Protein AF-A0A4R7P221-F1 (afdb_monomer_lite)

Structure (mmCIF, N/CA/C/O backbone):
data_AF-A0A4R7P221-F1
#
_entry.id   AF-A0A4R7P221-F1
#
loop_
_atom_site.group_PDB
_atom_site.id
_atom_site.type_symbol
_atom_site.label_atom_id
_atom_site.label_alt_id
_atom_site.label_comp_id
_atom_site.label_asym_id
_atom_site.label_entity_id
_atom_site.label_seq_id
_atom_site.pdbx_PDB_ins_code
_atom_site.Cartn_x
_atom_site.Cartn_y
_atom_site.Cartn_z
_atom_site.occupancy
_atom_site.B_iso_or_equiv
_atom_site.auth_seq_id
_atom_site.auth_comp_id
_atom_site.auth_asym_id
_atom_site.auth_atom_id
_atom_site.pdbx_PDB_model_num
ATOM 1 N N . TYR A 1 1 ? -17.093 3.696 14.303 1.00 62.12 1 TYR A N 1
ATOM 2 C CA . TYR A 1 1 ? -17.137 3.692 12.821 1.00 62.12 1 TYR A CA 1
ATOM 3 C C . TYR A 1 1 ? -15.850 4.328 12.316 1.00 62.12 1 TYR A C 1
ATOM 5 O O . TYR A 1 1 ? -15.549 5.439 12.744 1.00 62.12 1 TYR A O 1
ATOM 13 N N . ARG A 1 2 ? -15.055 3.616 11.508 1.00 77.25 2 ARG A N 1
ATOM 14 C CA . ARG A 1 2 ? -13.817 4.148 10.917 1.00 77.25 2 ARG A CA 1
ATOM 15 C C . ARG A 1 2 ? -14.077 4.378 9.435 1.00 77.25 2 ARG A C 1
ATOM 17 O O . ARG A 1 2 ? -14.450 3.437 8.744 1.00 77.25 2 ARG A O 1
ATOM 24 N N . SER A 1 3 ? -13.919 5.618 8.992 1.00 87.19 3 SER A N 1
ATOM 25 C CA . SER A 1 3 ? -13.987 5.983 7.577 1.00 87.19 3 SER A CA 1
ATOM 26 C C . SER A 1 3 ? -12.583 6.311 7.103 1.00 87.19 3 SER A C 1
ATOM 28 O O . SER A 1 3 ? -11.788 6.835 7.886 1.00 87.19 3 SER A O 1
ATOM 30 N N . PHE A 1 4 ? -12.277 6.027 5.845 1.00 91.00 4 PHE A N 1
ATOM 31 C CA . PHE A 1 4 ? -11.022 6.442 5.236 1.00 91.00 4 PHE A CA 1
ATOM 32 C C . PHE A 1 4 ? -11.286 7.248 3.969 1.00 91.00 4 PHE A C 1
ATOM 34 O O . PHE A 1 4 ? -12.301 7.050 3.305 1.00 91.00 4 PHE A O 1
ATOM 41 N N . ASP A 1 5 ? -10.365 8.156 3.675 1.00 90.75 5 ASP A N 1
ATOM 42 C CA . ASP A 1 5 ? -10.286 8.917 2.438 1.00 90.75 5 ASP A CA 1
ATOM 43 C C . ASP A 1 5 ? -8.930 8.653 1.782 1.00 90.75 5 ASP A C 1
ATOM 45 O O . ASP A 1 5 ? -7.902 8.563 2.466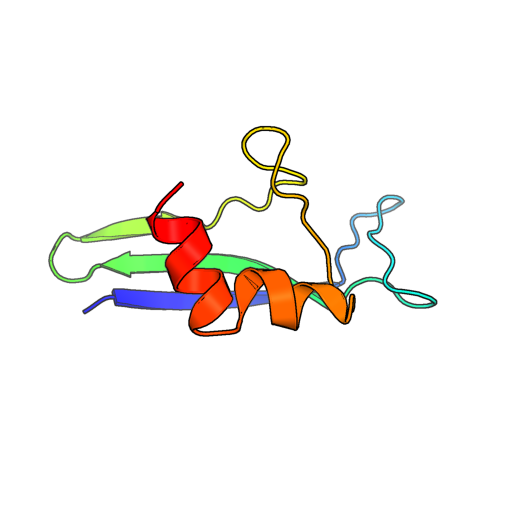 1.00 90.75 5 ASP A O 1
ATOM 49 N N . GLY A 1 6 ? -8.941 8.477 0.465 1.00 90.88 6 GLY A N 1
ATOM 50 C CA . GLY A 1 6 ? -7.774 8.055 -0.291 1.00 90.88 6 GLY A CA 1
ATOM 51 C C . GLY A 1 6 ? -7.599 8.841 -1.579 1.00 90.88 6 GLY A C 1
ATOM 52 O O . GLY A 1 6 ? -8.554 9.040 -2.325 1.00 90.88 6 GLY A O 1
ATOM 53 N N . ALA A 1 7 ? -6.357 9.227 -1.866 1.00 90.12 7 ALA A N 1
ATOM 54 C CA . ALA A 1 7 ? -5.961 9.814 -3.140 1.00 90.12 7 ALA A CA 1
ATOM 55 C C . ALA A 1 7 ? -4.973 8.895 -3.859 1.00 90.12 7 ALA A C 1
ATOM 57 O O . ALA A 1 7 ? -4.064 8.332 -3.241 1.00 90.12 7 ALA A O 1
ATOM 58 N N . TYR A 1 8 ? -5.141 8.781 -5.173 1.00 90.62 8 TYR A N 1
ATOM 59 C CA . TYR A 1 8 ? -4.354 7.904 -6.031 1.00 90.62 8 TYR A CA 1
ATOM 60 C C . TYR A 1 8 ? -3.604 8.728 -7.062 1.00 90.62 8 TYR A C 1
ATOM 62 O O . TYR A 1 8 ? -4.152 9.681 -7.622 1.00 90.62 8 TYR A O 1
ATOM 70 N N . SER A 1 9 ? -2.369 8.339 -7.334 1.00 91.25 9 SER A N 1
ATOM 71 C CA . SER A 1 9 ? -1.613 8.872 -8.457 1.00 91.25 9 SER A CA 1
ATOM 72 C C . SER A 1 9 ? -0.541 7.878 -8.887 1.00 91.25 9 SER A C 1
ATOM 74 O O . SER A 1 9 ? -0.359 6.815 -8.286 1.00 91.25 9 SER A O 1
ATOM 76 N N . LEU A 1 10 ? 0.207 8.244 -9.925 1.00 92.12 10 LEU A N 1
ATOM 77 C CA . LEU A 1 10 ? 1.484 7.602 -10.198 1.00 92.12 10 LEU A CA 1
ATOM 78 C C . LEU A 1 10 ? 2.448 7.905 -9.046 1.00 92.12 10 LEU A C 1
ATOM 80 O O . LEU A 1 10 ? 2.494 9.032 -8.541 1.00 92.12 10 LEU A O 1
ATOM 84 N N . TYR A 1 11 ? 3.232 6.902 -8.660 1.00 89.62 11 TYR A N 1
ATOM 85 C CA . TYR A 1 11 ? 4.374 7.029 -7.762 1.00 89.62 11 TYR A CA 1
ATOM 86 C C . TYR A 1 11 ? 5.541 7.659 -8.519 1.00 89.62 11 TYR A C 1
ATOM 88 O O . TYR A 1 11 ? 6.535 7.007 -8.849 1.00 89.62 11 TYR A O 1
ATOM 96 N N . GLU A 1 12 ? 5.393 8.945 -8.803 1.00 90.50 12 GLU A N 1
ATOM 97 C CA . GLU A 1 12 ? 6.363 9.765 -9.509 1.00 90.50 12 GLU A CA 1
ATOM 98 C C . GLU A 1 12 ? 6.524 11.106 -8.787 1.00 90.50 12 GLU A C 1
ATOM 100 O O . GLU A 1 12 ? 5.554 11.730 -8.360 1.00 90.50 12 GLU A O 1
ATOM 105 N N . ASN A 1 13 ? 7.769 11.535 -8.613 1.00 89.31 13 ASN A N 1
ATOM 106 C CA . ASN A 1 13 ? 8.139 12.820 -8.043 1.00 89.31 13 ASN A CA 1
ATOM 107 C C . ASN A 1 13 ? 9.413 13.319 -8.737 1.00 89.31 13 ASN A C 1
ATOM 109 O O . ASN A 1 13 ? 10.534 12.998 -8.319 1.00 89.31 13 ASN A O 1
ATOM 113 N N . GLY A 1 14 ? 9.225 14.060 -9.832 1.00 89.94 14 GLY A N 1
ATOM 114 C CA . GLY A 1 14 ? 10.308 14.499 -10.710 1.00 89.94 14 GLY A CA 1
ATOM 115 C C . GLY A 1 14 ? 11.075 13.301 -11.268 1.00 89.94 14 GLY A C 1
ATOM 116 O O . GLY A 1 14 ? 10.495 12.400 -11.865 1.00 89.94 14 GLY A O 1
ATOM 117 N N . ASP A 1 15 ? 12.379 13.246 -11.005 1.00 92.38 15 ASP A N 1
ATOM 118 C CA . ASP A 1 15 ? 13.234 12.153 -11.484 1.00 92.38 15 ASP A CA 1
ATOM 119 C C . ASP A 1 15 ? 13.038 10.831 -10.721 1.00 92.38 15 ASP A C 1
ATOM 121 O O . ASP A 1 15 ? 13.525 9.779 -11.146 1.00 92.38 15 ASP A O 1
ATOM 125 N N . LYS A 1 16 ? 12.328 10.854 -9.586 1.00 90.50 16 LYS A N 1
ATOM 126 C CA . LYS A 1 16 ? 12.080 9.667 -8.760 1.00 90.50 16 LYS A CA 1
ATOM 127 C C . LYS A 1 16 ? 10.777 9.012 -9.183 1.00 90.50 16 LYS A C 1
ATOM 129 O O . LYS A 1 16 ? 9.721 9.621 -9.076 1.00 90.50 16 LYS A O 1
ATOM 134 N N . ARG A 1 17 ? 10.837 7.743 -9.571 1.00 90.62 17 ARG A N 1
ATOM 135 C CA . ARG A 1 17 ? 9.653 6.946 -9.902 1.00 90.62 17 ARG A CA 1
ATOM 136 C C . ARG A 1 17 ? 9.776 5.532 -9.359 1.00 90.62 17 ARG A C 1
ATOM 138 O O . ARG A 1 17 ? 10.877 4.980 -9.327 1.00 90.62 17 ARG A O 1
ATOM 145 N N . ILE A 1 18 ? 8.659 4.955 -8.935 1.00 88.75 18 ILE A N 1
ATOM 146 C CA . ILE A 1 18 ? 8.562 3.517 -8.673 1.00 88.75 18 ILE A CA 1
ATOM 147 C C . ILE A 1 18 ? 7.982 2.880 -9.927 1.00 88.75 18 ILE A C 1
ATOM 149 O O . ILE A 1 18 ? 6.935 3.307 -10.403 1.00 88.75 18 ILE A O 1
ATOM 153 N N . MET A 1 19 ? 8.686 1.901 -10.487 1.00 88.69 19 MET A N 1
ATOM 154 C CA . MET A 1 19 ? 8.266 1.222 -11.709 1.00 88.69 19 MET A CA 1
ATOM 155 C C . MET A 1 19 ? 7.553 -0.081 -11.376 1.00 88.69 19 MET A C 1
ATOM 157 O O . MET A 1 19 ? 7.998 -0.838 -10.518 1.00 88.69 19 MET A O 1
ATOM 161 N N . ASP A 1 20 ? 6.487 -0.341 -12.115 1.00 86.06 20 ASP A N 1
ATOM 162 C CA . ASP A 1 20 ? 5.771 -1.601 -12.170 1.00 86.06 20 ASP A CA 1
ATOM 163 C C . ASP A 1 20 ? 5.872 -2.141 -13.606 1.00 86.06 20 ASP A C 1
ATOM 165 O O . ASP A 1 20 ? 5.202 -1.694 -14.544 1.00 86.06 20 ASP A O 1
ATOM 169 N N . GLY 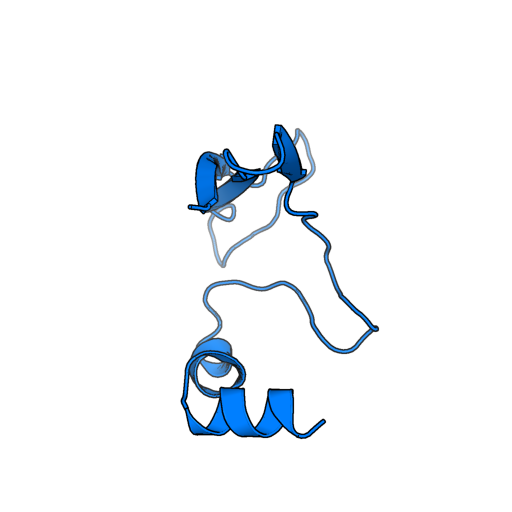A 1 21 ? 6.843 -3.030 -13.816 1.00 86.69 21 GLY A N 1
ATOM 170 C CA . GLY A 1 21 ? 7.230 -3.480 -15.148 1.00 86.69 21 GLY A CA 1
ATOM 171 C C . GLY A 1 21 ? 7.671 -2.317 -16.046 1.00 86.69 21 GLY A C 1
ATOM 172 O O . GLY A 1 21 ? 8.729 -1.724 -15.843 1.00 86.69 21 GLY A O 1
ATOM 173 N N . LYS A 1 22 ? 6.871 -2.014 -17.077 1.00 89.38 22 LYS A N 1
ATOM 174 C CA . LYS A 1 22 ? 7.165 -0.970 -18.078 1.00 89.38 22 LYS A CA 1
ATOM 175 C C . LYS A 1 22 ? 6.535 0.391 -17.765 1.00 89.38 22 LYS A C 1
ATOM 177 O O . LYS A 1 22 ? 6.839 1.357 -18.462 1.00 89.38 22 LYS A O 1
ATOM 182 N N . HIS A 1 23 ? 5.674 0.482 -16.754 1.00 89.19 23 HIS A N 1
ATOM 183 C CA . HIS A 1 23 ? 4.913 1.693 -16.443 1.00 89.19 23 HIS A CA 1
ATOM 184 C C . HIS A 1 23 ? 5.181 2.151 -15.005 1.00 89.19 23 HIS A C 1
ATOM 186 O O . HIS A 1 23 ? 5.561 1.330 -14.170 1.00 89.19 23 HIS A O 1
ATOM 192 N N . PRO A 1 24 ? 5.042 3.450 -14.682 1.00 89.69 24 PRO A N 1
ATOM 193 C CA . PRO A 1 24 ? 5.124 3.884 -13.297 1.00 89.69 24 PRO A CA 1
ATOM 194 C C . PRO A 1 24 ? 3.983 3.271 -12.484 1.00 89.69 24 PRO A C 1
ATOM 196 O O . PRO A 1 24 ? 2.854 3.141 -12.957 1.00 89.69 24 PRO A O 1
ATOM 199 N N . TYR A 1 25 ? 4.300 2.899 -11.254 1.00 89.44 25 TYR A N 1
ATOM 200 C CA . TYR A 1 25 ? 3.374 2.281 -10.323 1.00 89.44 25 TYR A CA 1
ATOM 201 C C . TYR A 1 25 ? 2.236 3.250 -9.984 1.00 89.44 25 TYR A C 1
ATOM 203 O O . TYR A 1 25 ? 2.483 4.362 -9.518 1.00 89.44 25 TYR A O 1
ATOM 211 N N . TRP A 1 26 ? 0.989 2.838 -10.214 1.00 89.56 26 TRP A N 1
ATOM 212 C CA . TRP A 1 26 ? -0.206 3.586 -9.824 1.00 89.56 26 TRP A CA 1
ATOM 213 C C . TRP A 1 26 ? -0.797 2.981 -8.560 1.00 89.56 26 TRP A C 1
ATOM 215 O O . TRP A 1 26 ? -1.181 1.811 -8.557 1.00 89.56 26 TRP A O 1
ATOM 225 N N . SER A 1 27 ? -0.901 3.768 -7.492 1.00 89.50 27 SER A N 1
ATOM 226 C CA . SER A 1 27 ? -1.528 3.300 -6.258 1.00 89.50 27 SER A CA 1
ATOM 227 C C . SER A 1 27 ? -1.959 4.466 -5.378 1.00 89.50 27 SER A C 1
ATOM 229 O O . SER A 1 27 ? -1.893 5.634 -5.764 1.00 89.50 27 SER A O 1
ATOM 231 N N . TRP A 1 28 ? -2.458 4.137 -4.195 1.00 89.25 28 TRP A N 1
ATOM 232 C CA . TRP A 1 28 ? -2.772 5.090 -3.144 1.00 89.25 28 TRP A CA 1
ATOM 233 C C . TRP A 1 28 ? -1.509 5.879 -2.824 1.00 89.25 28 TRP A C 1
ATOM 235 O O . TRP A 1 28 ? -0.525 5.266 -2.458 1.00 89.25 28 TRP A O 1
ATOM 245 N N . CYS A 1 29 ? -1.515 7.202 -2.917 1.00 88.31 29 CYS A N 1
ATOM 246 C CA . CYS A 1 29 ? -0.396 8.057 -2.488 1.00 88.31 29 CYS A CA 1
ATOM 247 C C . CYS A 1 29 ? -0.721 8.796 -1.186 1.00 88.31 29 CYS A C 1
ATOM 249 O O . CYS A 1 29 ? 0.158 9.322 -0.503 1.00 88.31 29 CYS A O 1
ATOM 251 N N . HIS A 1 30 ? -2.003 8.832 -0.829 1.00 88.19 30 HIS A N 1
ATOM 252 C CA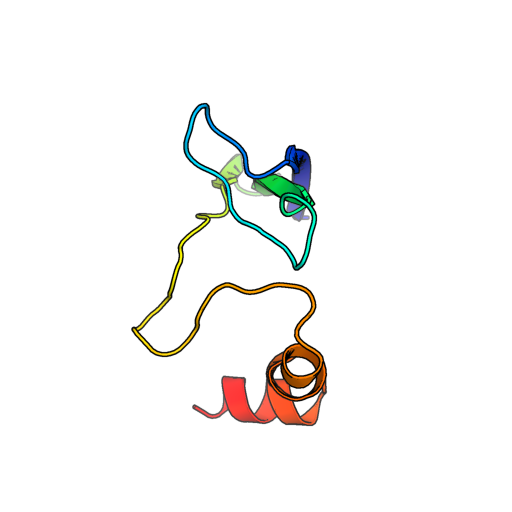 . HIS A 1 30 ? -2.491 9.394 0.414 1.00 88.19 30 HIS A CA 1
ATOM 253 C C . HIS A 1 30 ? -3.638 8.530 0.922 1.00 88.19 30 HIS A C 1
ATOM 255 O O . HIS A 1 30 ? -4.571 8.267 0.170 1.00 88.19 30 HIS A O 1
ATOM 261 N N . VAL A 1 31 ? -3.580 8.102 2.183 1.00 92.62 31 VAL A N 1
ATOM 262 C CA . VAL A 1 31 ? -4.702 7.432 2.849 1.00 92.62 31 VAL A CA 1
ATOM 263 C C . VAL A 1 31 ? -4.812 7.977 4.260 1.00 92.62 31 VAL A C 1
ATOM 265 O O . VAL A 1 31 ? -3.893 7.807 5.066 1.00 92.62 31 VAL A O 1
ATOM 268 N N . THR A 1 32 ? -5.934 8.619 4.554 1.00 92.81 32 THR A N 1
ATOM 269 C CA . THR A 1 32 ? -6.243 9.167 5.873 1.00 92.81 32 THR A CA 1
ATOM 270 C C . THR A 1 32 ? -7.469 8.461 6.427 1.00 92.81 32 THR A C 1
ATOM 272 O O . THR A 1 32 ? -8.501 8.384 5.771 1.00 92.81 32 THR A O 1
ATOM 275 N N . ALA A 1 33 ? -7.365 7.937 7.643 1.00 93.25 33 ALA A N 1
ATOM 276 C CA . ALA A 1 33 ? -8.449 7.282 8.355 1.00 93.25 33 ALA A CA 1
ATOM 277 C C . ALA A 1 33 ? -8.873 8.120 9.563 1.00 93.25 33 ALA A C 1
ATOM 279 O O . ALA A 1 33 ? -8.037 8.534 10.371 1.00 93.25 33 ALA A O 1
ATOM 280 N N . ALA A 1 34 ? -10.179 8.329 9.701 1.00 93.12 34 ALA A N 1
ATOM 281 C CA . ALA A 1 34 ? -10.785 9.079 10.789 1.00 93.12 34 ALA A CA 1
ATOM 282 C C . ALA A 1 34 ? -11.693 8.178 11.635 1.00 93.12 34 ALA A C 1
ATOM 284 O O . ALA A 1 34 ? -12.489 7.382 11.118 1.00 93.12 34 ALA A O 1
ATOM 285 N N . ASN A 1 35 ? -11.596 8.329 12.954 1.00 93.25 35 ASN A N 1
ATOM 286 C CA . ASN A 1 35 ? -12.501 7.711 13.913 1.00 93.25 35 ASN A CA 1
ATOM 287 C C . ASN A 1 35 ? -13.436 8.770 14.503 1.00 93.25 35 ASN A C 1
ATOM 289 O O . ASN A 1 35 ? -13.037 9.544 15.369 1.00 93.25 35 ASN A O 1
ATOM 293 N N . ILE A 1 36 ? -14.700 8.763 14.077 1.00 88.00 36 ILE A N 1
ATOM 294 C CA . ILE A 1 36 ? -15.686 9.767 14.503 1.00 88.00 36 ILE A CA 1
ATOM 295 C C . ILE A 1 36 ? -16.001 9.712 16.004 1.00 88.00 36 ILE A C 1
ATOM 297 O O . ILE A 1 36 ? -16.368 10.722 16.589 1.00 88.00 36 ILE A O 1
ATOM 301 N N . GLN A 1 37 ? -15.836 8.549 16.643 1.00 90.31 37 GLN A N 1
ATOM 302 C CA . GLN A 1 37 ? -16.150 8.384 18.065 1.00 90.31 37 GLN A CA 1
ATOM 303 C C . GLN A 1 37 ? -15.085 9.010 18.969 1.00 90.31 37 GLN A C 1
ATOM 305 O O . GLN A 1 37 ? -15.402 9.433 20.074 1.00 90.31 37 GLN A O 1
ATOM 310 N N . THR A 1 38 ? -13.830 9.056 18.513 1.00 93.00 38 THR A N 1
ATOM 311 C CA . THR A 1 38 ? -12.701 9.591 19.294 1.00 93.00 38 THR A CA 1
ATOM 312 C C . THR A 1 38 ? -12.156 10.903 18.737 1.00 93.00 38 THR A C 1
ATOM 314 O O . THR A 1 38 ? -11.292 11.511 19.358 1.00 93.00 38 THR A O 1
ATOM 317 N N . GLY A 1 39 ? -12.600 11.321 17.548 1.00 90.88 39 GLY A N 1
ATOM 318 C CA . GLY A 1 39 ? -12.052 12.469 16.819 1.00 90.88 39 GLY A CA 1
ATOM 319 C C . GLY A 1 39 ? -10.633 12.250 16.279 1.00 90.88 39 GLY A C 1
ATOM 320 O O . GLY A 1 39 ? -10.029 13.177 15.750 1.00 90.88 39 GLY A O 1
ATOM 321 N N . SER A 1 40 ? -10.075 11.044 16.409 1.00 92.88 40 SER A N 1
ATOM 322 C CA . SER A 1 40 ? -8.696 10.762 16.006 1.00 92.88 40 SER A CA 1
ATOM 323 C C . SER A 1 40 ? -8.583 10.627 14.491 1.00 92.88 40 SER A C 1
ATOM 325 O O . SER A 1 40 ? -9.377 9.920 13.865 1.00 92.88 40 SER A O 1
ATOM 327 N N . VAL A 1 41 ? -7.552 11.250 13.924 1.00 92.44 41 VAL A N 1
ATOM 328 C CA . VAL A 1 41 ? -7.188 11.139 12.510 1.00 92.44 41 VAL A CA 1
ATOM 329 C C . VAL A 1 41 ? -5.799 10.524 12.414 1.00 92.44 41 VAL A C 1
ATOM 331 O O . VAL A 1 41 ? -4.876 10.930 13.115 1.00 92.44 41 VAL A O 1
ATOM 334 N N . THR A 1 42 ? -5.662 9.527 11.552 1.00 92.94 42 THR A N 1
ATOM 335 C CA . THR A 1 42 ? -4.413 8.798 11.312 1.00 92.94 42 THR A CA 1
ATOM 336 C C . THR A 1 42 ? -4.142 8.751 9.820 1.00 92.94 42 THR A C 1
ATOM 338 O O . THR A 1 42 ? -5.078 8.687 9.027 1.00 92.94 42 THR A O 1
ATOM 341 N N . ARG A 1 43 ? -2.870 8.780 9.429 1.00 90.75 43 ARG A N 1
ATOM 342 C CA . ARG A 1 43 ? -2.454 8.655 8.032 1.00 90.75 43 ARG A CA 1
ATOM 343 C C . ARG A 1 43 ? -1.625 7.394 7.874 1.00 90.75 43 ARG A C 1
ATOM 345 O O . ARG A 1 43 ? -0.766 7.126 8.711 1.00 90.75 43 ARG A O 1
ATOM 352 N N . LEU A 1 44 ? -1.868 6.651 6.802 1.00 89.50 44 LEU A N 1
ATOM 353 C CA . LEU A 1 44 ? -1.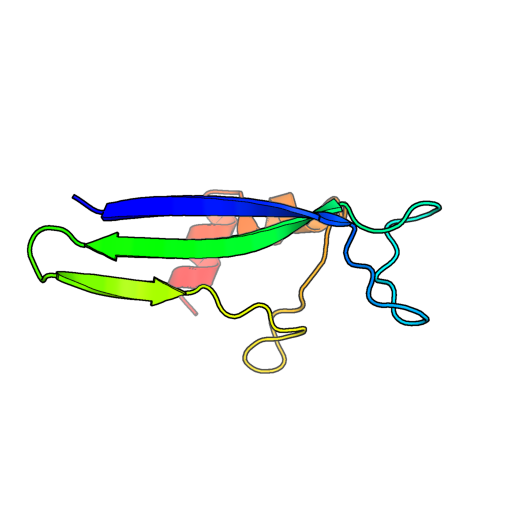042 5.508 6.440 1.00 89.50 44 LEU A CA 1
ATOM 354 C C . LEU A 1 44 ? 0.367 5.991 6.087 1.00 89.50 44 LEU A C 1
ATOM 356 O O . LEU A 1 44 ? 0.538 6.883 5.252 1.00 89.50 44 LEU A O 1
ATOM 360 N N . GLU A 1 45 ? 1.375 5.402 6.721 1.00 88.25 45 GLU A N 1
ATOM 361 C CA . GLU A 1 45 ? 2.765 5.653 6.370 1.00 88.25 45 GLU A CA 1
ATOM 362 C C . GLU A 1 45 ? 3.199 4.705 5.251 1.00 88.25 45 GLU A C 1
ATOM 364 O O . GLU A 1 45 ? 3.098 3.485 5.364 1.00 88.25 45 GLU A O 1
ATOM 369 N N . GLN A 1 46 ? 3.660 5.279 4.142 1.00 86.19 46 GLN A N 1
ATOM 370 C CA . GLN A 1 46 ? 4.090 4.522 2.972 1.00 86.19 46 GLN A CA 1
ATOM 371 C C . GLN A 1 46 ? 5.594 4.327 3.011 1.00 86.19 46 GLN A C 1
ATOM 373 O O . GLN A 1 46 ? 6.367 5.175 2.563 1.00 86.19 46 GLN A O 1
ATOM 378 N N . VAL A 1 47 ? 6.005 3.198 3.570 1.00 88.56 47 VAL A N 1
ATOM 379 C CA . VAL A 1 47 ? 7.413 2.839 3.724 1.00 88.56 47 VAL A CA 1
ATOM 380 C C . VAL A 1 47 ? 7.832 1.807 2.685 1.00 88.56 47 VAL A C 1
ATOM 382 O O . VAL A 1 47 ? 7.004 1.115 2.097 1.00 88.56 47 VAL A O 1
ATOM 385 N N . ARG A 1 48 ? 9.140 1.691 2.437 1.00 87.00 48 ARG A N 1
ATOM 386 C CA . ARG A 1 48 ? 9.687 0.641 1.559 1.00 87.00 48 ARG A CA 1
ATOM 387 C C . ARG A 1 48 ? 9.726 -0.725 2.233 1.00 87.00 48 ARG A C 1
ATOM 389 O O . ARG A 1 48 ? 9.665 -1.735 1.541 1.00 87.00 48 ARG A O 1
ATOM 396 N N . GLN A 1 49 ? 9.858 -0.738 3.555 1.00 91.81 49 GLN A N 1
ATOM 397 C CA . GLN A 1 49 ? 9.918 -1.956 4.341 1.00 91.81 49 GLN A CA 1
ATOM 398 C C . GLN A 1 49 ? 9.477 -1.719 5.786 1.00 91.81 49 GLN A C 1
ATOM 400 O O . GLN A 1 49 ? 9.587 -0.598 6.286 1.00 91.81 49 GLN A O 1
ATOM 405 N N . VAL A 1 50 ? 9.062 -2.790 6.456 1.00 91.81 50 VAL A N 1
ATOM 406 C CA . VAL A 1 50 ? 8.776 -2.847 7.895 1.00 91.81 50 VAL A CA 1
ATOM 407 C C . VAL A 1 50 ? 9.566 -4.009 8.496 1.00 91.81 50 VAL A C 1
ATOM 409 O O . VAL A 1 50 ? 9.641 -5.082 7.895 1.00 91.81 50 VAL A O 1
ATOM 412 N N . GLU A 1 51 ? 10.200 -3.772 9.649 1.00 89.31 51 GLU A N 1
ATOM 413 C CA . GLU A 1 51 ? 10.931 -4.785 10.441 1.00 89.31 51 GLU A CA 1
ATOM 414 C C . GLU A 1 51 ? 12.008 -5.562 9.664 1.00 89.31 51 GLU A C 1
ATOM 416 O O . GLU A 1 51 ? 12.428 -6.645 10.056 1.00 89.31 51 GLU A O 1
ATOM 421 N N . ASN A 1 52 ? 12.477 -4.998 8.545 1.00 87.56 52 ASN A N 1
ATOM 422 C CA . ASN A 1 52 ? 13.417 -5.642 7.625 1.00 87.56 52 ASN A CA 1
ATOM 423 C C . ASN A 1 52 ? 12.944 -7.020 7.105 1.00 87.56 52 ASN A C 1
ATOM 425 O O . ASN A 1 52 ? 13.756 -7.826 6.652 1.00 87.56 52 ASN A O 1
ATOM 429 N N . GLN A 1 53 ? 11.636 -7.282 7.173 1.00 88.31 53 GLN A N 1
ATOM 430 C CA . GLN A 1 53 ? 11.005 -8.550 6.802 1.00 88.31 53 GLN A CA 1
ATOM 431 C C . GLN A 1 53 ? 9.918 -8.343 5.747 1.00 88.31 53 GLN A C 1
ATOM 433 O O . GLN A 1 53 ? 9.813 -9.121 4.799 1.00 88.31 53 GLN A O 1
ATOM 438 N N . TYR A 1 54 ? 9.126 -7.282 5.889 1.00 89.56 54 TYR A N 1
ATOM 439 C CA . TYR A 1 54 ? 8.028 -6.977 4.982 1.00 89.56 54 TYR A CA 1
ATOM 440 C C . TYR A 1 54 ? 8.463 -5.889 4.019 1.00 89.56 54 TYR A C 1
ATOM 442 O O . TYR A 1 54 ? 8.786 -4.786 4.448 1.00 89.56 54 TYR A O 1
ATOM 450 N N . PHE A 1 55 ? 8.468 -6.193 2.726 1.00 89.81 55 PHE A N 1
ATOM 451 C CA . PHE A 1 55 ? 8.873 -5.264 1.678 1.00 89.81 55 PHE A CA 1
ATOM 452 C C . PHE A 1 55 ? 7.655 -4.829 0.874 1.00 89.81 55 PHE A C 1
ATOM 454 O O . PHE A 1 55 ? 6.819 -5.653 0.497 1.00 89.81 55 PHE A O 1
ATOM 461 N N . SER A 1 56 ? 7.566 -3.532 0.600 1.00 86.31 56 SER A N 1
ATOM 462 C CA . SER A 1 56 ? 6.511 -2.981 -0.243 1.00 86.31 56 SER A CA 1
ATOM 463 C C . SER A 1 56 ? 6.698 -3.440 -1.684 1.00 86.31 56 SER A C 1
ATOM 465 O O . SER A 1 56 ? 7.793 -3.354 -2.241 1.00 86.31 56 SER A O 1
ATOM 467 N N . GLY A 1 57 ? 5.615 -3.896 -2.299 1.00 84.44 57 GLY A N 1
ATOM 468 C CA . GLY A 1 57 ? 5.612 -4.391 -3.666 1.00 84.44 57 GLY A CA 1
ATOM 469 C C . GLY A 1 57 ? 4.209 -4.378 -4.250 1.00 84.44 57 GLY A C 1
ATOM 470 O O . GLY A 1 57 ? 3.219 -4.249 -3.529 1.00 84.44 57 GLY A O 1
ATOM 471 N N . ALA A 1 58 ? 4.137 -4.500 -5.567 1.00 81.50 58 ALA A N 1
ATOM 472 C CA . ALA A 1 58 ? 2.894 -4.570 -6.315 1.00 81.50 58 ALA A CA 1
ATOM 473 C C . ALA A 1 58 ? 3.042 -5.577 -7.452 1.00 81.50 58 ALA A C 1
ATOM 475 O O . ALA A 1 58 ? 4.154 -5.822 -7.916 1.00 81.50 58 ALA A O 1
ATOM 476 N N . ASN A 1 59 ? 1.921 -6.164 -7.872 1.00 83.38 59 ASN A N 1
ATOM 477 C CA . ASN A 1 59 ? 1.838 -7.074 -9.018 1.00 83.38 59 ASN A CA 1
ATOM 478 C C . ASN A 1 59 ? 2.790 -8.286 -8.981 1.00 83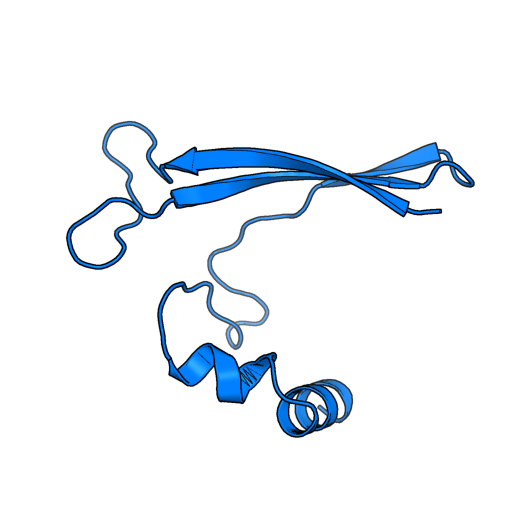.38 59 ASN A C 1
ATOM 480 O O . ASN A 1 59 ? 3.057 -8.895 -10.014 1.00 83.38 59 ASN A O 1
ATOM 484 N N . ASP A 1 60 ? 3.243 -8.689 -7.791 1.00 86.62 60 ASP A N 1
ATOM 485 C CA . ASP A 1 60 ? 3.909 -9.974 -7.576 1.00 86.62 60 ASP A CA 1
ATOM 486 C C . ASP A 1 60 ? 2.855 -11.037 -7.202 1.00 86.62 60 ASP A C 1
ATOM 488 O O . ASP A 1 60 ? 2.212 -10.917 -6.151 1.00 86.62 60 ASP A O 1
ATOM 492 N N . PRO A 1 61 ? 2.673 -12.094 -8.020 1.00 89.38 61 PRO A N 1
ATOM 493 C CA . PRO A 1 61 ? 1.727 -13.174 -7.736 1.00 89.38 61 PRO A CA 1
ATOM 494 C C . PRO A 1 61 ? 1.931 -13.837 -6.368 1.00 89.38 61 PRO A C 1
ATOM 496 O O . PRO A 1 61 ? 0.966 -14.295 -5.756 1.00 89.38 61 PRO A O 1
ATOM 499 N N . LYS A 1 62 ? 3.163 -13.849 -5.844 1.00 90.94 62 LYS A N 1
ATOM 500 C CA . LYS A 1 62 ? 3.487 -14.454 -4.542 1.00 90.94 62 LYS A CA 1
ATOM 501 C C . LYS A 1 62 ? 2.866 -13.704 -3.364 1.00 90.94 62 LYS A C 1
ATOM 503 O O . LYS A 1 62 ? 2.727 -14.285 -2.286 1.00 90.94 62 LYS A O 1
ATOM 508 N N . LEU A 1 63 ? 2.480 -12.435 -3.543 1.00 90.25 63 LEU A N 1
ATOM 509 C CA . LEU A 1 63 ? 1.846 -11.636 -2.489 1.00 90.25 63 LEU A CA 1
ATOM 510 C C . LEU A 1 63 ? 0.482 -12.204 -2.098 1.00 90.25 63 LEU A C 1
ATOM 512 O O . LEU A 1 63 ? 0.109 -12.128 -0.928 1.00 90.25 63 LEU A O 1
ATOM 516 N N . TYR A 1 64 ? -0.235 -12.811 -3.048 1.00 91.00 64 TYR A N 1
ATOM 517 C CA . TYR A 1 64 ? -1.524 -13.430 -2.762 1.00 91.00 64 TYR A CA 1
ATOM 518 C C . TYR A 1 64 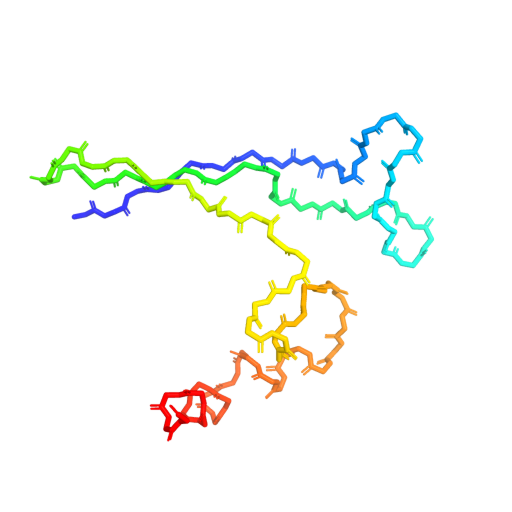? -1.380 -14.552 -1.733 1.00 91.00 64 TYR A C 1
ATOM 520 O O . TYR A 1 64 ? -1.985 -14.498 -0.662 1.00 91.00 64 TYR A O 1
ATOM 528 N N . ASP A 1 65 ? -0.497 -15.510 -2.006 1.00 93.19 65 ASP A N 1
ATOM 529 C CA . ASP A 1 65 ? -0.266 -16.644 -1.112 1.00 93.19 65 ASP A CA 1
ATOM 530 C C . ASP A 1 65 ? 0.412 -16.242 0.201 1.00 93.19 65 ASP A C 1
ATOM 532 O O . ASP A 1 65 ? 0.250 -16.935 1.204 1.00 93.19 65 ASP A O 1
ATOM 536 N N . SER A 1 66 ? 1.143 -15.123 0.208 1.00 91.00 66 SER A N 1
ATOM 537 C CA . SER A 1 66 ? 1.861 -14.624 1.387 1.00 91.00 66 SER A CA 1
ATOM 538 C C . SER A 1 66 ? 0.998 -13.798 2.343 1.00 91.00 66 SER A C 1
ATOM 540 O O . SER A 1 66 ? 1.310 -13.767 3.530 1.00 91.00 66 SER A O 1
ATOM 542 N N . TYR A 1 67 ? -0.066 -13.138 1.863 1.00 91.38 67 TYR A N 1
ATOM 543 C CA . TYR A 1 67 ? -0.825 -12.166 2.672 1.00 91.38 67 TYR A CA 1
ATOM 544 C C . TYR A 1 67 ? -2.352 -12.224 2.519 1.00 91.38 67 TYR A C 1
ATOM 546 O O . TYR A 1 67 ? -3.061 -11.748 3.402 1.00 91.38 67 TYR A O 1
ATOM 554 N N . LEU A 1 68 ? -2.882 -12.779 1.423 1.00 91.69 68 LEU A N 1
ATOM 555 C CA . LEU A 1 68 ? -4.309 -12.679 1.070 1.00 91.69 68 LEU A CA 1
ATOM 556 C C . LEU A 1 68 ? -5.085 -13.997 1.222 1.00 91.69 68 LEU A C 1
ATOM 558 O O . LEU A 1 68 ? -6.279 -14.046 0.925 1.00 91.69 68 LEU A O 1
ATOM 562 N N . THR A 1 69 ? -4.446 -15.061 1.716 1.00 95.56 69 THR A N 1
ATOM 563 C CA . THR A 1 69 ? -5.115 -16.332 2.041 1.00 95.56 69 THR A CA 1
ATOM 564 C C . THR A 1 69 ? -5.382 -16.461 3.541 1.00 95.56 69 THR A C 1
ATOM 566 O O . THR A 1 69 ? -4.665 -15.907 4.371 1.00 95.56 69 THR A O 1
ATOM 569 N N . GLN A 1 70 ? -6.390 -17.253 3.922 1.00 95.12 70 GLN A N 1
ATOM 570 C CA . GLN A 1 70 ? -6.657 -17.554 5.338 1.00 95.12 70 GLN A CA 1
ATOM 571 C C . GLN A 1 70 ? -5.435 -18.183 6.024 1.00 95.12 70 GLN A C 1
ATOM 573 O O . GLN A 1 70 ? -5.068 -17.794 7.130 1.00 95.12 70 GLN A O 1
ATOM 578 N N . GLY A 1 71 ? -4.755 -19.109 5.337 1.00 95.31 71 GLY A N 1
ATOM 579 C CA . GLY A 1 71 ? -3.538 -19.739 5.846 1.00 95.31 71 GLY A CA 1
ATOM 580 C C . GLY A 1 71 ? -2.385 -18.751 6.038 1.00 95.31 71 GLY A C 1
ATOM 581 O O . GLY A 1 71 ? -1.655 -18.861 7.020 1.00 95.31 71 GLY A O 1
ATOM 582 N N . ALA A 1 72 ? -2.234 -17.771 5.144 1.00 93.31 72 ALA A N 1
ATOM 583 C CA . ALA A 1 72 ? -1.267 -16.687 5.304 1.00 93.31 72 ALA A CA 1
ATOM 584 C C . ALA A 1 72 ? -1.563 -15.826 6.534 1.00 93.31 72 ALA A C 1
ATOM 586 O O . ALA A 1 72 ? -0.677 -15.610 7.359 1.00 93.31 72 ALA A O 1
ATOM 587 N N . LEU A 1 73 ? -2.817 -15.394 6.691 1.00 93.00 73 LEU A N 1
ATOM 588 C CA . LEU A 1 73 ? -3.242 -14.578 7.829 1.00 93.00 73 LEU A CA 1
ATOM 589 C C . LEU A 1 73 ? -3.045 -15.312 9.162 1.00 93.00 73 LEU A C 1
ATOM 591 O O . LEU A 1 73 ? -2.561 -14.717 10.122 1.00 93.00 73 LEU A O 1
ATOM 595 N N . MET A 1 74 ? -3.345 -16.614 9.212 1.00 94.00 74 MET A N 1
ATOM 596 C CA . MET A 1 74 ? -3.076 -17.442 10.391 1.00 94.00 74 MET A CA 1
ATOM 597 C C . MET A 1 74 ? -1.583 -17.520 10.727 1.00 94.00 74 MET A C 1
ATOM 599 O O . MET A 1 74 ? -1.225 -17.425 11.896 1.00 94.00 74 MET A O 1
ATOM 603 N N . LYS A 1 75 ? -0.707 -17.685 9.725 1.00 90.31 75 LYS A N 1
ATOM 604 C CA . LYS A 1 75 ? 0.750 -17.716 9.941 1.00 90.31 75 LYS A CA 1
ATOM 605 C C . LYS A 1 75 ? 1.280 -16.374 10.441 1.00 90.31 75 LYS A C 1
ATOM 607 O O . LYS A 1 75 ? 2.113 -16.370 11.335 1.00 90.31 75 LYS A O 1
ATOM 612 N N . LEU A 1 76 ? 0.782 -15.263 9.895 1.00 88.69 76 LEU A N 1
ATOM 613 C CA . LEU A 1 76 ? 1.164 -13.910 10.315 1.00 88.69 76 LEU A CA 1
ATOM 614 C C . LEU A 1 76 ? 0.730 -13.606 11.751 1.00 88.69 76 LEU A C 1
ATOM 616 O O . LEU A 1 76 ? 1.484 -12.989 12.487 1.00 88.69 76 LEU A O 1
ATOM 620 N N . GLY A 1 77 ? -0.466 -14.043 12.158 1.00 86.44 77 GLY A N 1
ATOM 621 C CA . GLY A 1 77 ? -0.959 -13.839 13.525 1.00 86.44 77 GLY A CA 1
ATOM 622 C C . GLY A 1 77 ? -0.354 -14.780 14.574 1.00 86.44 77 GLY A C 1
ATOM 623 O O . GLY A 1 77 ? -0.522 -14.533 15.764 1.00 86.44 77 GLY A O 1
ATOM 624 N N . ALA A 1 78 ? 0.302 -15.863 14.147 1.00 84.00 78 ALA A N 1
ATOM 625 C CA . ALA A 1 78 ? 1.003 -16.802 15.025 1.00 84.00 78 ALA A CA 1
ATOM 626 C C . ALA A 1 78 ? 2.500 -16.480 15.200 1.00 84.00 78 ALA A C 1
ATOM 628 O O . ALA A 1 78 ? 3.155 -17.143 16.006 1.00 84.00 78 ALA A O 1
ATOM 629 N N . ALA A 1 79 ? 3.026 -15.534 14.415 1.00 58.47 79 ALA A N 1
ATOM 630 C CA . ALA A 1 79 ? 4.417 -15.089 14.444 1.00 58.47 79 ALA A CA 1
ATOM 631 C C . ALA A 1 79 ? 4.668 -14.051 15.546 1.00 58.47 79 ALA A C 1
ATOM 633 O O . ALA A 1 79 ? 3.744 -13.259 15.841 1.00 58.47 79 ALA A O 1
#

Organism: NCBI:txid381431

Foldseek 3Di:
DKDKDWDKDFQDDPVDFPDDVPHGDIDTPWMWIADPVVRDIDTDDDDQDDPVPGGDDPDDPVCCVCPVDPVNVVVVVVD

Secondary structure (DSSP, 8-state):
-EEEEEEEEESEETTEE-EETTEEPEEEEEEEEEETTTTEEEE----SEETTTEE--SS-THHIIIIISHHHHHHHHT-

Radius of gyration: 15.53 Å; chains: 1; bounding box: 31×34×37 Å

pLDDT: mean 89.09, std 5.54, range [58.47, 95.56]

Sequence (79 aa):
YRSFDGAYSLYENGDKRIMDGKHPYWSWCHVTAANIQTGSVTRLEQVRQVENQYFSGANDPKLYDSYLTQGALMKLGAA